Protein AF-A0A0E3PBC2-F1 (afdb_monomer_lite)

InterPro domains:
  IPR029068 Glyoxalase/Bleomycin resistance protein/Dihydroxybiphenyl dioxygenase [G3DSA:3.10.180.10] (1-92)
  IPR029068 Glyoxalase/Bleomycin resistance protein/Dihydroxybiphenyl dioxygenase [SSF54593] (10-87)

Structure (mmCIF, N/CA/C/O backbone):
data_AF-A0A0E3PBC2-F1
#
_entry.id   AF-A0A0E3PBC2-F1
#
loop_
_atom_site.group_PDB
_atom_site.id
_atom_site.type_symbol
_atom_site.label_atom_id
_atom_site.label_alt_id
_atom_site.label_comp_id
_atom_site.label_asym_id
_atom_site.label_entity_id
_atom_site.label_seq_id
_atom_site.pdbx_PDB_ins_code
_atom_site.Cartn_x
_atom_site.Cartn_y
_atom_site.Cartn_z
_atom_site.occupancy
_atom_site.B_iso_or_equiv
_atom_site.auth_seq_id
_atom_site.auth_comp_id
_atom_site.auth_asym_id
_atom_site.auth_atom_id
_atom_site.pdbx_PDB_model_num
ATOM 1 N N . MET A 1 1 ? 7.494 -7.472 14.263 1.00 75.69 1 MET A N 1
ATOM 2 C CA . MET A 1 1 ? 8.125 -6.270 14.858 1.00 75.69 1 MET A CA 1
ATOM 3 C C . MET A 1 1 ? 7.029 -5.271 15.209 1.00 75.69 1 MET A C 1
ATOM 5 O O . MET A 1 1 ? 6.087 -5.189 14.433 1.00 75.69 1 MET A O 1
ATOM 9 N N . CYS A 1 2 ? 7.112 -4.558 16.337 1.00 75.62 2 CYS A N 1
ATOM 10 C CA . CYS A 1 2 ? 6.160 -3.491 16.680 1.00 75.62 2 CYS A CA 1
ATOM 11 C C . CYS A 1 2 ? 6.881 -2.146 16.765 1.00 75.62 2 CYS A C 1
ATOM 13 O O . CYS A 1 2 ? 8.002 -2.100 17.269 1.00 75.62 2 CYS A O 1
ATOM 15 N N . PHE A 1 3 ? 6.254 -1.078 16.283 1.00 85.31 3 PHE A N 1
ATOM 16 C CA . PHE A 1 3 ? 6.803 0.273 16.346 1.00 85.31 3 PHE A CA 1
ATOM 17 C C . PHE A 1 3 ? 5.698 1.325 16.260 1.00 85.31 3 PHE A C 1
ATOM 19 O O . PHE A 1 3 ? 4.616 1.083 15.726 1.00 85.31 3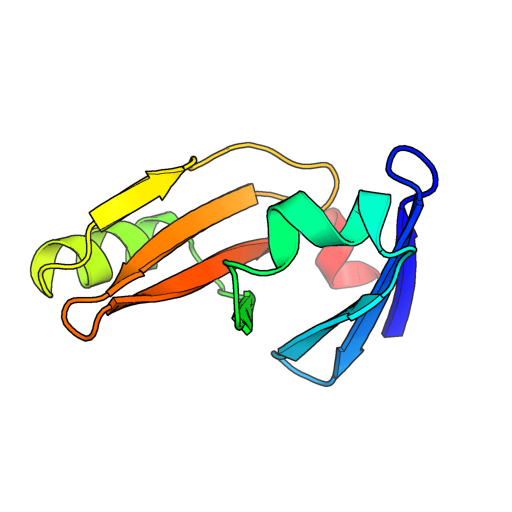 PHE A O 1
ATOM 26 N N . GLU A 1 4 ? 5.981 2.500 16.806 1.00 82.31 4 GLU A N 1
ATOM 27 C CA . GLU A 1 4 ? 5.033 3.605 16.898 1.00 82.31 4 GLU A CA 1
ATOM 28 C C . GLU A 1 4 ? 5.300 4.638 15.803 1.00 82.31 4 GLU A C 1
ATOM 30 O O . GLU A 1 4 ? 6.448 4.884 15.425 1.00 82.31 4 GLU A O 1
ATOM 35 N N . ILE A 1 5 ? 4.235 5.289 15.334 1.00 81.31 5 ILE A N 1
ATOM 36 C CA . ILE A 1 5 ? 4.308 6.529 14.558 1.00 81.31 5 ILE A CA 1
ATOM 37 C C . ILE A 1 5 ? 3.662 7.642 15.398 1.00 81.31 5 ILE A C 1
ATOM 39 O O . ILE A 1 5 ? 2.476 7.948 15.222 1.00 81.31 5 ILE A O 1
ATOM 43 N N . PRO A 1 6 ? 4.419 8.269 16.323 1.00 78.81 6 PRO A N 1
ATOM 44 C CA . PRO A 1 6 ? 3.872 9.225 17.286 1.00 78.81 6 PRO A CA 1
ATOM 45 C C . PRO A 1 6 ? 3.246 10.452 16.622 1.00 78.81 6 PRO A C 1
ATOM 47 O O . PRO A 1 6 ? 2.299 11.029 17.147 1.00 78.81 6 PRO A O 1
ATOM 50 N N . GLN A 1 7 ? 3.750 10.839 15.445 1.00 79.75 7 GLN A N 1
ATOM 51 C CA . GLN A 1 7 ? 3.305 12.025 14.708 1.00 79.75 7 GLN A CA 1
ATOM 52 C C . GLN A 1 7 ? 1.835 11.940 14.289 1.00 79.75 7 GLN A C 1
ATOM 54 O O . GLN A 1 7 ? 1.186 12.968 14.120 1.00 79.75 7 GLN A O 1
ATOM 59 N N . ILE A 1 8 ? 1.324 10.720 14.119 1.00 77.81 8 ILE A N 1
ATOM 60 C CA . ILE A 1 8 ? -0.066 10.448 13.753 1.00 77.81 8 ILE A CA 1
ATOM 61 C C . ILE A 1 8 ? -0.736 9.499 14.746 1.00 77.81 8 ILE A C 1
ATOM 63 O O . ILE A 1 8 ? -1.757 8.926 14.406 1.00 77.81 8 ILE A O 1
ATOM 67 N N . GLY A 1 9 ? -0.184 9.314 15.951 1.00 82.50 9 GLY A N 1
ATOM 68 C CA . GLY A 1 9 ? -0.799 8.522 17.022 1.00 82.50 9 GLY A CA 1
ATOM 69 C C . GLY A 1 9 ? -1.161 7.083 16.634 1.00 82.50 9 GLY A C 1
ATOM 70 O O . GLY A 1 9 ? -2.236 6.614 17.017 1.00 82.50 9 GLY A O 1
ATOM 71 N N . LEU A 1 10 ? -0.307 6.420 15.846 1.00 82.69 10 LEU A N 1
ATOM 72 C CA . LEU A 1 10 ? -0.501 5.030 15.428 1.00 82.69 10 LEU A CA 1
ATOM 73 C C . LEU A 1 10 ? 0.519 4.093 16.066 1.00 82.69 10 LEU A C 1
ATOM 75 O O . LEU A 1 10 ? 1.696 4.424 16.201 1.00 82.69 10 LEU A O 1
ATOM 79 N N . GLU A 1 11 ? 0.062 2.880 16.340 1.00 80.31 11 GLU A N 1
ATOM 80 C CA . GLU A 1 11 ? 0.892 1.728 16.662 1.00 80.31 11 GLU A CA 1
ATOM 81 C C . GLU A 1 11 ? 0.815 0.724 15.514 1.00 80.31 11 GLU A C 1
ATOM 83 O O . GLU A 1 11 ? -0.266 0.409 15.004 1.00 80.31 11 GLU A O 1
ATOM 88 N N . LEU A 1 12 ? 1.969 0.210 15.103 1.00 81.44 12 LEU A N 1
ATOM 89 C CA . LEU A 1 12 ? 2.089 -0.748 14.017 1.00 81.44 12 LEU A CA 1
ATOM 90 C C . LEU A 1 12 ? 2.699 -2.043 14.524 1.00 81.44 12 LEU A C 1
ATOM 92 O O . LEU A 1 12 ? 3.683 -2.039 15.264 1.00 81.44 12 LEU A O 1
ATOM 96 N N . ALA A 1 13 ? 2.134 -3.160 14.074 1.00 77.69 13 ALA A N 1
ATOM 97 C CA . ALA A 1 13 ? 2.702 -4.483 14.266 1.00 77.69 13 ALA A CA 1
ATOM 98 C C . ALA A 1 13 ? 2.818 -5.199 12.919 1.00 77.69 13 ALA A C 1
ATOM 100 O O . ALA A 1 13 ? 1.819 -5.442 12.243 1.00 77.69 13 ALA A O 1
ATOM 101 N N . GLN A 1 14 ? 4.041 -5.563 12.546 1.00 71.19 14 GLN A N 1
ATOM 102 C CA . GLN A 1 14 ? 4.325 -6.383 11.377 1.00 71.19 14 GLN A CA 1
ATOM 103 C C . GLN A 1 14 ? 4.392 -7.864 11.764 1.00 71.19 14 GLN A C 1
ATOM 105 O O . GLN A 1 14 ? 5.179 -8.252 12.640 1.00 71.19 14 GLN A O 1
ATOM 110 N N . ILE A 1 15 ? 3.595 -8.678 11.069 1.00 70.62 15 ILE A N 1
ATOM 111 C CA . ILE A 1 15 ? 3.555 -10.141 11.159 1.00 70.62 15 ILE A CA 1
ATOM 112 C C . ILE A 1 15 ? 3.779 -10.693 9.744 1.00 70.62 15 ILE A C 1
ATOM 114 O O . ILE A 1 15 ? 2.850 -10.764 8.940 1.00 70.62 15 ILE A O 1
ATOM 118 N N . GLY A 1 16 ? 5.026 -11.047 9.415 1.00 73.31 16 GLY A N 1
ATOM 119 C CA . GLY A 1 16 ? 5.402 -11.386 8.037 1.00 73.31 16 GLY A CA 1
ATOM 120 C C . GLY A 1 16 ? 5.113 -10.220 7.081 1.00 73.31 16 GLY A C 1
ATOM 121 O O . GLY A 1 16 ? 5.600 -9.112 7.302 1.00 73.31 16 GLY A O 1
ATOM 122 N N . ASN A 1 17 ? 4.272 -10.460 6.070 1.00 61.84 17 ASN A N 1
ATOM 123 C CA . ASN A 1 17 ? 3.888 -9.465 5.053 1.00 61.84 17 ASN A CA 1
ATOM 124 C C . ASN A 1 17 ? 2.582 -8.722 5.393 1.00 61.84 17 ASN A C 1
ATOM 126 O O . ASN A 1 17 ? 2.034 -8.019 4.547 1.00 61.84 17 ASN A O 1
ATOM 130 N N . ILE A 1 18 ? 2.059 -8.910 6.610 1.00 59.91 18 ILE A N 1
ATOM 131 C CA . ILE A 1 18 ? 0.818 -8.295 7.085 1.00 59.91 18 ILE A CA 1
ATOM 132 C C . ILE A 1 18 ? 1.164 -7.209 8.101 1.00 59.91 18 ILE A C 1
ATOM 134 O O . ILE A 1 18 ? 1.850 -7.472 9.094 1.00 59.91 18 ILE A O 1
ATOM 138 N N . LEU A 1 19 ? 0.643 -6.003 7.875 1.00 69.50 19 LEU A N 1
ATOM 139 C CA . LEU A 1 19 ? 0.760 -4.879 8.799 1.00 69.50 19 LEU A CA 1
ATOM 140 C C . LEU A 1 19 ? -0.573 -4.648 9.517 1.00 69.50 19 LEU A C 1
ATOM 142 O O . LEU A 1 19 ? -1.613 -4.460 8.888 1.00 69.50 19 LEU A O 1
ATOM 146 N N . ARG A 1 20 ? -0.544 -4.664 10.850 1.00 76.12 20 ARG A N 1
ATOM 147 C CA . ARG A 1 20 ? -1.692 -4.334 11.696 1.00 76.12 20 ARG A CA 1
ATOM 148 C C . ARG A 1 20 ? -1.536 -2.918 12.235 1.00 76.12 20 ARG A C 1
ATOM 150 O O . ARG A 1 20 ? -0.537 -2.626 12.885 1.00 76.12 20 ARG A O 1
ATOM 157 N N . ILE A 1 21 ? -2.549 -2.088 11.996 1.00 77.19 21 ILE A N 1
ATOM 158 C CA . ILE A 1 21 ? -2.613 -0.691 12.438 1.00 77.19 21 ILE A CA 1
ATOM 159 C C . ILE A 1 21 ? -3.554 -0.583 13.641 1.00 77.19 21 ILE A C 1
ATOM 161 O O . ILE A 1 21 ? -4.699 -1.036 13.581 1.00 77.19 21 ILE A O 1
ATOM 165 N N . ALA A 1 22 ? -3.073 0.007 14.731 1.00 79.19 22 ALA A N 1
ATOM 166 C CA . ALA A 1 22 ? -3.848 0.318 15.926 1.00 79.19 22 ALA A CA 1
ATOM 167 C C . ALA A 1 22 ? -3.750 1.816 16.257 1.00 79.19 22 ALA A C 1
ATOM 169 O O . ALA A 1 22 ? -2.759 2.475 15.954 1.00 79.19 22 ALA A O 1
ATOM 170 N N . GLY A 1 23 ? -4.809 2.363 16.850 1.00 82.62 23 GLY A N 1
ATOM 171 C CA . GLY A 1 23 ? -4.927 3.779 17.190 1.00 82.62 23 GLY A CA 1
ATOM 172 C C . GLY A 1 23 ? -6.299 4.086 17.789 1.00 82.62 23 GLY A C 1
ATOM 173 O O . GLY A 1 23 ? -7.138 3.193 17.924 1.00 82.62 23 GLY A O 1
ATOM 174 N N . SER A 1 24 ? -6.543 5.348 18.146 1.00 86.12 24 SER A N 1
ATOM 175 C CA . SER A 1 24 ? -7.873 5.782 18.597 1.00 86.12 24 SER A CA 1
ATOM 176 C C . SER A 1 24 ? -8.881 5.776 17.442 1.00 86.12 24 SER A C 1
ATOM 178 O O . SER A 1 24 ? -8.501 5.785 16.273 1.00 86.12 24 SER A O 1
ATOM 180 N N . ASP A 1 25 ? -10.177 5.823 17.745 1.00 80.00 25 ASP A N 1
ATOM 181 C CA . ASP A 1 25 ? -11.222 5.858 16.715 1.00 80.00 25 ASP A CA 1
ATOM 182 C C . ASP A 1 25 ? -11.105 7.056 15.762 1.00 80.00 25 ASP A C 1
ATOM 184 O O . ASP A 1 25 ? -11.368 6.917 14.565 1.00 80.00 25 ASP A O 1
ATOM 188 N N . GLU A 1 26 ? -10.675 8.218 16.261 1.00 83.62 26 GLU A N 1
ATOM 189 C CA . GLU A 1 26 ? -10.397 9.383 15.417 1.00 83.62 26 GLU A CA 1
ATOM 190 C C . GLU A 1 26 ? -9.180 9.160 14.526 1.00 83.62 26 GLU A C 1
ATOM 192 O O . GLU A 1 26 ? -9.224 9.483 13.340 1.00 83.62 26 GLU A O 1
ATOM 197 N N . THR A 1 27 ? -8.122 8.555 15.064 1.00 80.62 27 THR A N 1
ATOM 198 C CA . THR A 1 27 ? -6.896 8.283 14.312 1.00 80.62 27 THR A CA 1
ATOM 199 C C . THR A 1 27 ? -7.069 7.171 13.288 1.00 80.62 27 THR A C 1
ATOM 201 O O . THR A 1 27 ? -6.435 7.207 12.241 1.00 80.62 27 THR A O 1
ATOM 204 N N . LEU A 1 28 ? -7.951 6.205 13.555 1.00 78.62 28 LEU A N 1
ATOM 205 C CA . LEU A 1 28 ? -8.250 5.093 12.658 1.00 78.62 28 LEU A CA 1
ATOM 206 C C . LEU A 1 28 ? -9.264 5.455 11.569 1.00 78.62 28 LEU A C 1
ATOM 208 O O . LEU A 1 28 ? -9.306 4.763 10.556 1.00 78.62 28 LEU A O 1
ATOM 212 N N . LYS A 1 29 ? -10.074 6.514 11.729 1.00 80.44 29 LYS A N 1
ATOM 213 C CA . LYS A 1 29 ? -11.086 6.935 10.735 1.00 80.44 29 LYS A CA 1
ATOM 214 C C . LYS A 1 29 ? -10.569 6.959 9.285 1.00 80.44 29 LYS A C 1
ATOM 216 O O . LYS A 1 29 ? -11.269 6.403 8.441 1.00 80.44 29 LYS A O 1
ATOM 221 N N . PRO A 1 30 ? -9.384 7.525 8.978 1.00 71.94 30 PRO A N 1
ATOM 222 C CA . PRO A 1 30 ? -8.835 7.542 7.618 1.00 71.94 30 PRO A CA 1
ATOM 223 C C . PRO A 1 30 ? -8.427 6.159 7.095 1.00 71.94 30 PRO A C 1
ATOM 225 O O . PRO A 1 30 ? -8.383 5.952 5.889 1.00 71.94 30 PRO A O 1
ATOM 228 N N . PHE A 1 31 ? -8.130 5.218 7.994 1.00 67.50 31 PHE A N 1
ATOM 229 C CA . PHE A 1 31 ? -7.642 3.875 7.673 1.00 67.50 31 PHE A CA 1
ATOM 230 C C . PHE A 1 31 ? -8.757 2.826 7.669 1.00 67.50 31 PHE A C 1
ATOM 232 O O . PHE A 1 31 ? -8.552 1.724 7.181 1.00 67.50 31 PHE A O 1
ATOM 239 N N . ARG A 1 32 ? -9.961 3.142 8.170 1.00 68.69 32 ARG A N 1
ATOM 240 C CA . ARG A 1 32 ? -11.096 2.198 8.210 1.00 68.69 32 ARG A CA 1
ATOM 241 C C . ARG A 1 32 ? -11.565 1.744 6.825 1.00 68.69 32 ARG A C 1
ATOM 243 O O . ARG A 1 32 ? -12.142 0.662 6.722 1.00 68.69 32 ARG A O 1
ATOM 250 N N . SER A 1 33 ? -11.352 2.550 5.783 1.00 63.09 33 SER A N 1
ATOM 251 C CA . SER A 1 33 ? -11.614 2.151 4.395 1.00 63.09 33 SER A CA 1
ATOM 252 C C . SER A 1 33 ? -10.563 1.173 3.866 1.00 63.09 33 SER A C 1
ATOM 254 O O . SER A 1 33 ? -10.905 0.300 3.076 1.00 63.09 33 SER A O 1
ATOM 256 N N . THR A 1 34 ? -9.320 1.266 4.343 1.00 61.12 34 THR A N 1
ATOM 257 C CA . THR A 1 34 ? -8.200 0.405 3.950 1.00 61.12 34 THR A CA 1
ATOM 258 C C . THR A 1 34 ? -8.196 -0.857 4.808 1.00 61.12 34 THR A C 1
ATOM 260 O O . THR A 1 34 ? -7.750 -0.863 5.953 1.00 61.12 34 THR A O 1
ATOM 263 N N . ARG A 1 35 ? -8.729 -1.957 4.270 1.00 66.50 35 ARG A N 1
ATOM 264 C CA . ARG A 1 35 ? -8.909 -3.204 5.035 1.00 66.50 35 ARG A CA 1
ATOM 265 C C . ARG A 1 35 ? -7.625 -4.013 5.201 1.00 66.50 35 ARG A C 1
ATOM 267 O O . ARG A 1 35 ? -7.578 -4.904 6.049 1.00 66.50 35 ARG A O 1
ATOM 274 N N . THR A 1 36 ? -6.611 -3.776 4.375 1.00 76.69 36 THR A N 1
ATOM 275 C CA . THR A 1 36 ? -5.385 -4.583 4.334 1.00 76.69 36 THR A CA 1
ATOM 276 C C . THR A 1 36 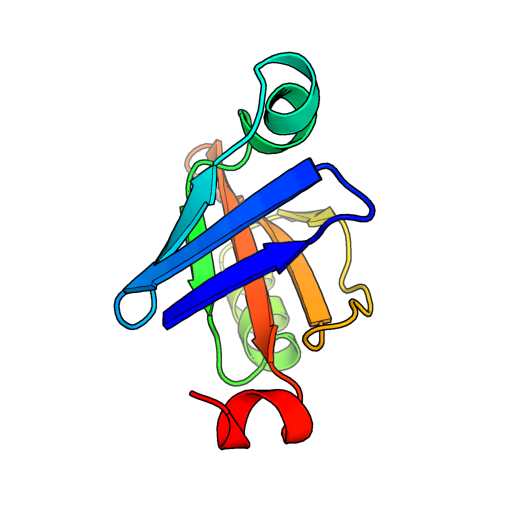? -4.224 -3.762 3.780 1.00 76.69 36 THR A C 1
ATOM 278 O O . THR A 1 36 ? -4.418 -2.967 2.861 1.00 76.69 36 THR A O 1
ATOM 281 N N . THR A 1 37 ? -3.029 -3.983 4.329 1.00 86.00 37 THR A N 1
ATOM 282 C CA . THR A 1 37 ? -1.772 -3.410 3.838 1.00 86.00 37 THR A CA 1
ATOM 283 C C . THR A 1 37 ? -0.840 -4.542 3.404 1.00 86.00 37 THR A C 1
ATOM 285 O O . THR A 1 37 ? -0.603 -5.470 4.183 1.00 86.00 37 THR A O 1
ATOM 288 N N . PHE A 1 38 ? -0.310 -4.465 2.184 1.00 89.12 38 PHE A N 1
ATOM 289 C CA . PHE A 1 38 ? 0.681 -5.387 1.633 1.00 89.12 38 PHE A CA 1
ATOM 290 C C . PHE A 1 38 ? 2.049 -4.723 1.538 1.00 89.12 38 PHE A C 1
ATOM 292 O O . PHE A 1 38 ? 2.204 -3.682 0.903 1.00 89.12 38 PHE A O 1
ATOM 299 N N . LEU A 1 39 ? 3.049 -5.364 2.138 1.00 89.19 39 LEU A N 1
ATOM 300 C CA . LEU A 1 39 ? 4.449 -5.050 1.879 1.00 89.19 39 LEU A CA 1
ATOM 301 C C . LEU A 1 39 ? 4.873 -5.725 0.568 1.00 89.19 39 LEU A C 1
ATOM 303 O O . LEU A 1 39 ? 4.659 -6.929 0.405 1.00 89.19 39 LEU A O 1
ATOM 307 N N . VAL A 1 40 ? 5.454 -4.957 -0.349 1.00 91.62 40 VAL A N 1
ATOM 308 C CA . VAL A 1 40 ? 5.909 -5.421 -1.664 1.00 91.62 40 VAL A CA 1
ATOM 309 C C . VAL A 1 40 ? 7.346 -5.000 -1.938 1.00 91.62 40 VAL A C 1
ATOM 311 O O . VAL A 1 40 ? 7.818 -3.992 -1.418 1.00 91.62 40 VAL A O 1
ATOM 314 N N . ASP A 1 41 ? 8.011 -5.762 -2.803 1.00 92.25 41 ASP A N 1
ATOM 315 C CA . ASP A 1 41 ? 9.405 -5.513 -3.184 1.00 92.25 41 ASP A CA 1
ATOM 316 C C . ASP A 1 41 ? 9.549 -4.314 -4.139 1.00 92.25 41 ASP A C 1
ATOM 318 O O . ASP A 1 41 ? 10.589 -3.659 -4.168 1.00 92.25 41 ASP A O 1
ATOM 322 N N . SER A 1 42 ? 8.511 -4.025 -4.935 1.00 94.75 42 SER A N 1
ATOM 323 C CA . SER A 1 42 ? 8.498 -2.928 -5.909 1.00 94.75 42 SER A CA 1
ATOM 324 C C . SER A 1 42 ? 7.082 -2.407 -6.140 1.00 94.75 42 SER A C 1
ATOM 326 O O . SER A 1 42 ? 6.234 -3.081 -6.729 1.00 94.75 42 SER A O 1
ATOM 328 N N . LEU A 1 43 ? 6.819 -1.172 -5.719 1.00 96.50 43 LEU A N 1
ATOM 329 C CA . LEU A 1 43 ? 5.562 -0.485 -6.006 1.00 96.50 43 LEU A CA 1
ATOM 330 C C . LEU A 1 43 ? 5.379 -0.204 -7.490 1.00 96.50 43 LEU A C 1
ATOM 332 O O . LEU A 1 43 ? 4.247 -0.197 -7.964 1.00 96.50 43 LEU A O 1
ATOM 336 N N . ASP A 1 44 ? 6.467 0.031 -8.219 1.00 96.56 44 ASP A N 1
ATOM 337 C CA . ASP A 1 44 ? 6.388 0.355 -9.641 1.00 96.56 44 ASP A CA 1
ATOM 338 C C . ASP A 1 44 ? 5.948 -0.871 -10.460 1.00 96.56 44 ASP A C 1
ATOM 340 O O . ASP A 1 44 ? 5.093 -0.748 -11.336 1.00 96.56 44 ASP A O 1
ATO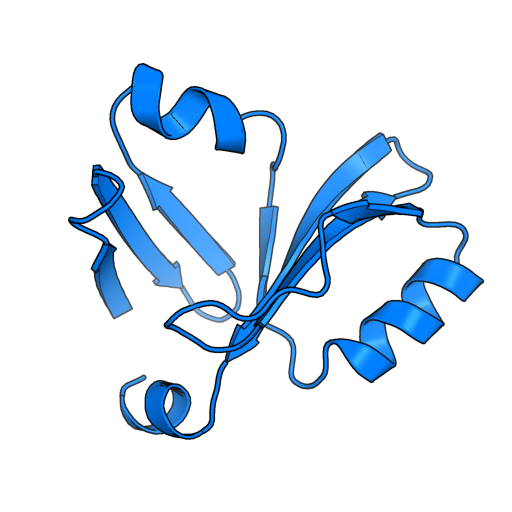M 344 N N . GLU A 1 45 ? 6.440 -2.069 -10.122 1.00 96.69 45 GLU A N 1
ATOM 345 C CA . GLU A 1 45 ? 5.991 -3.321 -10.752 1.00 96.69 45 GLU A CA 1
ATOM 346 C C . GLU A 1 45 ? 4.536 -3.643 -10.404 1.00 96.69 45 GLU A C 1
ATOM 348 O O . GLU A 1 45 ? 3.735 -3.966 -11.286 1.00 96.69 45 GLU A O 1
ATOM 353 N N . PHE A 1 46 ? 4.168 -3.509 -9.126 1.00 96.00 46 PHE A N 1
ATOM 354 C CA . PHE A 1 46 ? 2.794 -3.744 -8.694 1.00 96.00 46 PHE A CA 1
ATOM 355 C C . PHE A 1 46 ? 1.823 -2.743 -9.305 1.00 96.00 46 PHE A C 1
ATOM 357 O O . PHE A 1 46 ? 0.726 -3.138 -9.680 1.00 96.00 46 PHE A O 1
ATOM 364 N N . ARG A 1 47 ? 2.207 -1.475 -9.459 1.00 96.12 47 ARG A N 1
ATOM 365 C CA . ARG A 1 47 ? 1.364 -0.473 -10.111 1.00 96.12 47 ARG A CA 1
ATOM 366 C C . ARG A 1 47 ? 0.989 -0.903 -11.526 1.00 96.12 47 ARG A C 1
ATOM 368 O O . ARG A 1 47 ? -0.196 -0.933 -11.837 1.00 96.12 47 ARG A O 1
ATOM 375 N N . VAL A 1 48 ? 1.980 -1.260 -12.346 1.00 97.06 48 VAL A N 1
ATOM 376 C CA . VAL A 1 48 ? 1.746 -1.693 -13.734 1.00 97.06 48 VAL A CA 1
ATOM 377 C C . VAL A 1 48 ? 0.824 -2.909 -13.758 1.00 97.06 48 VAL A C 1
ATOM 379 O O . VAL A 1 48 ? -0.190 -2.904 -14.452 1.00 97.06 48 VAL A O 1
ATOM 382 N N . LEU A 1 49 ? 1.123 -3.922 -12.940 1.00 96.00 49 LEU A N 1
ATOM 383 C CA . LEU A 1 49 ? 0.313 -5.136 -12.859 1.00 96.00 49 LEU A CA 1
ATOM 384 C C . LEU A 1 49 ? -1.133 -4.848 -12.424 1.00 96.00 49 LEU A C 1
ATOM 386 O O . LEU A 1 49 ? -2.068 -5.447 -12.949 1.00 96.00 49 LEU A O 1
ATOM 390 N N . LEU A 1 50 ? -1.332 -3.971 -11.442 1.00 95.25 50 LEU A N 1
ATOM 391 C CA . LEU A 1 50 ? -2.649 -3.655 -10.891 1.00 95.25 50 LEU A CA 1
ATOM 392 C C . LEU A 1 50 ? -3.489 -2.835 -11.877 1.00 95.25 50 LEU A C 1
ATOM 394 O O . LEU A 1 50 ? -4.656 -3.169 -12.085 1.00 95.25 50 LEU A O 1
ATOM 398 N N . GLU A 1 51 ? -2.891 -1.841 -12.540 1.00 94.62 51 GLU A N 1
ATOM 399 C CA . GLU A 1 51 ? -3.536 -1.074 -13.614 1.00 94.62 51 GLU A CA 1
ATOM 400 C C . GLU A 1 51 ? -3.952 -2.008 -14.776 1.00 94.62 51 GLU A C 1
ATOM 402 O O . GLU A 1 51 ? -5.094 -1.952 -15.234 1.00 94.62 51 GLU A O 1
ATOM 407 N N . GLU A 1 52 ? -3.096 -2.956 -15.190 1.00 95.88 52 GLU A N 1
ATOM 408 C CA . GLU A 1 52 ? -3.430 -3.976 -16.207 1.00 95.88 52 GLU A CA 1
ATOM 409 C C . GLU A 1 52 ? -4.595 -4.896 -15.800 1.00 95.88 52 GLU A C 1
ATOM 411 O O . GLU A 1 52 ? -5.313 -5.426 -16.654 1.00 95.88 52 GLU A O 1
ATOM 416 N N . LYS A 1 53 ? -4.792 -5.112 -14.496 1.00 91.25 53 LYS A N 1
ATOM 417 C CA . LYS A 1 53 ? -5.882 -5.930 -13.941 1.00 91.25 53 LYS A CA 1
ATOM 418 C C . LYS A 1 53 ? -7.151 -5.127 -13.652 1.00 91.25 53 LYS A C 1
ATOM 420 O O . LYS A 1 53 ? -8.116 -5.704 -13.150 1.00 91.25 53 LYS A O 1
ATOM 425 N N . GLY A 1 54 ? -7.175 -3.842 -14.004 1.00 91.50 54 GLY A N 1
ATOM 426 C CA . GLY A 1 54 ? -8.337 -2.969 -13.850 1.00 91.50 54 GLY A CA 1
ATOM 427 C C . GLY A 1 54 ? -8.516 -2.404 -12.443 1.00 91.50 54 GLY A C 1
ATOM 428 O O . GLY A 1 54 ? -9.625 -2.004 -12.103 1.00 91.50 54 GLY A O 1
ATOM 429 N N . ALA A 1 55 ? -7.467 -2.403 -11.619 1.00 94.62 55 ALA A N 1
ATOM 430 C CA . ALA A 1 55 ? -7.481 -1.708 -10.339 1.00 94.62 55 ALA A CA 1
ATOM 431 C C . ALA A 1 55 ? -7.189 -0.208 -10.526 1.00 94.62 55 ALA A C 1
ATOM 433 O O . ALA A 1 55 ? -6.480 0.188 -11.454 1.00 94.62 55 ALA A O 1
ATOM 434 N N . GLU A 1 56 ? -7.710 0.625 -9.627 1.00 96.69 56 GLU A N 1
ATOM 435 C CA . GLU A 1 56 ? -7.555 2.080 -9.655 1.00 96.69 56 GLU A CA 1
ATOM 436 C C . GLU A 1 56 ? -6.634 2.555 -8.525 1.00 96.69 56 GLU A C 1
ATOM 438 O O . GLU A 1 56 ? -6.833 2.223 -7.355 1.00 96.69 56 GLU A O 1
ATOM 443 N N . ILE A 1 57 ? -5.622 3.363 -8.857 1.00 95.69 57 ILE A N 1
ATOM 444 C CA . ILE A 1 57 ? -4.758 4.001 -7.858 1.00 95.69 57 ILE A CA 1
ATOM 445 C C . ILE A 1 57 ? -5.465 5.250 -7.324 1.00 95.69 57 ILE A C 1
ATOM 447 O O . ILE A 1 57 ? -5.453 6.303 -7.958 1.00 95.69 57 ILE A O 1
ATOM 451 N N . ILE A 1 58 ? -6.060 5.144 -6.138 1.00 94.38 58 ILE A N 1
ATOM 452 C CA . ILE A 1 58 ? -6.845 6.229 -5.530 1.00 94.38 58 ILE A CA 1
ATOM 453 C C . ILE A 1 58 ? -5.999 7.187 -4.672 1.00 94.38 58 ILE A C 1
ATOM 455 O O . ILE A 1 58 ? -6.441 8.295 -4.366 1.00 94.38 58 ILE A O 1
ATOM 459 N N . ARG A 1 59 ? -4.777 6.791 -4.276 1.00 93.06 59 ARG A N 1
ATOM 460 C CA . ARG A 1 59 ? -3.792 7.640 -3.571 1.00 93.06 59 ARG A CA 1
ATOM 461 C C . ARG A 1 59 ? -2.353 7.204 -3.853 1.00 93.06 59 ARG A C 1
ATOM 463 O O . ARG A 1 59 ? -2.070 6.009 -3.915 1.00 93.06 59 ARG A O 1
ATOM 470 N N . GLY A 1 60 ? -1.434 8.168 -3.902 1.00 91.88 60 GLY A N 1
ATOM 471 C CA . GLY A 1 60 ? -0.018 7.931 -4.185 1.00 91.88 60 GLY A CA 1
ATOM 472 C C . GLY A 1 60 ? 0.258 7.585 -5.660 1.00 91.88 60 GLY A C 1
ATOM 473 O O . GLY A 1 60 ? -0.588 7.844 -6.518 1.00 91.88 60 GLY A O 1
ATOM 474 N N . PRO A 1 61 ? 1.433 7.011 -5.982 1.00 94.19 61 PRO A N 1
ATOM 475 C CA . PRO A 1 61 ? 2.496 6.626 -5.053 1.00 94.19 61 PRO A CA 1
ATOM 476 C C . PRO A 1 61 ? 3.169 7.826 -4.372 1.00 94.19 61 PRO A C 1
ATOM 478 O O . PRO A 1 61 ? 3.601 8.752 -5.055 1.00 94.19 61 PRO A O 1
ATOM 481 N N . ASP A 1 62 ? 3.322 7.775 -3.049 1.00 94.12 62 ASP A N 1
ATOM 482 C CA . ASP A 1 62 ? 3.927 8.836 -2.235 1.00 94.12 62 ASP A CA 1
ATOM 483 C C . ASP A 1 62 ? 5.141 8.329 -1.445 1.00 94.12 62 ASP A C 1
ATOM 485 O O . ASP A 1 62 ? 5.270 7.141 -1.147 1.00 94.12 62 ASP A O 1
ATOM 489 N N . LYS A 1 63 ? 6.054 9.242 -1.089 1.00 93.00 63 LYS A N 1
ATOM 490 C CA . LYS A 1 63 ? 7.158 8.948 -0.162 1.00 93.00 63 LYS A CA 1
ATOM 491 C C . LYS A 1 63 ? 6.677 9.077 1.280 1.00 93.00 63 LYS A C 1
ATOM 493 O O . LYS A 1 63 ? 6.078 10.085 1.648 1.00 93.00 63 LYS A O 1
ATOM 498 N N . VAL A 1 64 ? 7.032 8.101 2.105 1.00 87.31 64 VAL A N 1
ATOM 499 C CA . VAL A 1 64 ? 6.722 8.046 3.540 1.00 87.31 64 VAL A CA 1
ATOM 500 C C . VAL A 1 64 ? 7.995 7.729 4.336 1.00 87.31 64 VAL A C 1
ATOM 502 O O . VAL A 1 64 ? 8.971 7.267 3.747 1.00 87.31 64 VAL A O 1
ATOM 505 N N . PRO A 1 65 ? 8.043 7.958 5.663 1.00 86.31 65 PRO A N 1
ATOM 506 C CA . PRO A 1 65 ? 9.263 7.736 6.447 1.00 86.31 65 PRO A CA 1
ATOM 507 C C . PRO A 1 65 ? 9.862 6.328 6.312 1.00 86.31 65 PRO A C 1
ATOM 509 O O . PRO A 1 65 ? 11.080 6.174 6.343 1.00 86.31 65 PRO A O 1
ATOM 512 N N . THR A 1 66 ? 9.016 5.312 6.128 1.00 84.12 66 THR A N 1
ATOM 513 C CA . THR A 1 66 ? 9.420 3.906 5.987 1.00 84.12 66 THR A CA 1
ATOM 514 C C . THR A 1 66 ? 9.836 3.525 4.562 1.00 84.12 66 THR A C 1
ATOM 516 O O . THR A 1 66 ? 10.476 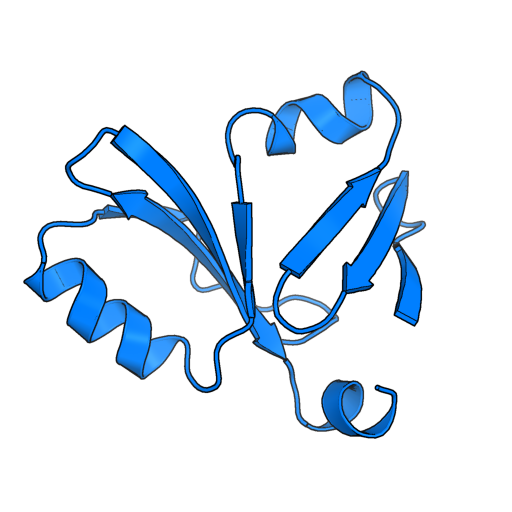2.492 4.369 1.00 84.12 66 THR A O 1
ATOM 519 N N . GLY A 1 67 ? 9.542 4.363 3.562 1.00 93.06 67 GLY A N 1
ATOM 520 C CA . GLY A 1 67 ? 9.788 4.089 2.148 1.00 93.06 67 GLY A CA 1
ATOM 521 C C . GLY A 1 67 ? 8.774 4.787 1.242 1.00 93.06 67 GLY A C 1
ATOM 522 O O . GLY A 1 67 ? 8.790 6.013 1.104 1.00 93.06 67 GLY A O 1
ATOM 523 N N . ARG A 1 68 ? 7.903 4.015 0.595 1.00 95.81 68 ARG A N 1
ATOM 524 C CA . ARG A 1 68 ? 6.859 4.502 -0.316 1.00 95.81 68 ARG A CA 1
ATOM 525 C C . ARG A 1 68 ? 5.549 3.753 -0.079 1.00 95.81 68 ARG A C 1
ATOM 527 O O . ARG A 1 68 ? 5.579 2.602 0.348 1.00 95.81 68 ARG A O 1
ATOM 534 N N . ASN A 1 69 ? 4.412 4.371 -0.388 1.00 94.94 69 ASN A N 1
ATOM 535 C CA . ASN A 1 69 ? 3.118 3.685 -0.394 1.00 94.94 69 ASN A CA 1
ATOM 536 C C . ASN A 1 69 ? 2.195 4.159 -1.527 1.00 94.94 69 ASN A C 1
ATOM 538 O O . ASN A 1 69 ? 2.375 5.239 -2.085 1.00 94.94 69 ASN A O 1
ATOM 542 N N . MET A 1 70 ? 1.195 3.346 -1.860 1.00 95.94 70 MET A N 1
ATOM 543 C CA . MET A 1 70 ? 0.041 3.726 -2.681 1.00 95.94 70 MET A CA 1
ATOM 544 C C . MET A 1 70 ? -1.217 3.024 -2.166 1.00 95.94 70 MET A C 1
ATOM 546 O O . MET A 1 70 ? -1.136 1.948 -1.577 1.00 95.94 70 MET A O 1
ATOM 550 N N . THR A 1 71 ? -2.385 3.614 -2.388 1.00 94.44 71 THR A N 1
ATOM 551 C CA . THR A 1 71 ? -3.674 2.994 -2.060 1.00 94.44 71 THR A CA 1
ATOM 552 C C . THR A 1 71 ? -4.413 2.672 -3.344 1.00 94.44 71 THR A C 1
ATOM 554 O O . THR A 1 71 ? -4.530 3.526 -4.224 1.00 94.44 71 THR A O 1
ATOM 557 N N . VAL A 1 72 ? -4.907 1.442 -3.431 1.00 94.12 72 VAL A N 1
ATOM 558 C CA . VAL A 1 72 ? -5.490 0.866 -4.638 1.00 94.12 72 VAL A CA 1
ATOM 559 C C . VAL A 1 72 ? -6.885 0.339 -4.336 1.00 94.12 72 VAL A C 1
ATOM 561 O O . VAL A 1 72 ? -7.076 -0.372 -3.349 1.00 94.12 72 VAL A O 1
ATOM 564 N N . GLU A 1 73 ? -7.846 0.675 -5.190 1.00 92.12 73 GLU A N 1
ATOM 565 C CA . GLU A 1 73 ? -9.165 0.049 -5.230 1.00 92.12 73 GLU A CA 1
ATOM 566 C C . GLU A 1 73 ? -9.177 -1.047 -6.303 1.00 92.12 73 GLU A C 1
ATOM 568 O O . GLU A 1 73 ? -8.887 -0.808 -7.474 1.00 92.12 73 GLU A O 1
ATOM 573 N N . HIS A 1 74 ? -9.467 -2.279 -5.894 1.00 88.44 74 HIS A N 1
ATOM 574 C CA . HIS A 1 74 ? -9.528 -3.441 -6.775 1.00 88.44 74 HIS A CA 1
ATOM 575 C C . HIS A 1 74 ? -10.900 -3.556 -7.460 1.00 88.44 74 HIS A C 1
ATOM 577 O O . HIS A 1 74 ? -11.888 -3.051 -6.929 1.00 88.44 74 HIS A O 1
ATOM 583 N N . PRO A 1 75 ? -11.016 -4.295 -8.584 1.00 84.06 75 PRO A N 1
ATOM 584 C CA . PRO A 1 75 ? -12.294 -4.489 -9.284 1.00 84.06 75 PRO A CA 1
ATOM 585 C C . PRO A 1 75 ? -13.432 -5.079 -8.434 1.00 84.06 75 PRO A C 1
ATOM 587 O O . PRO A 1 75 ? -14.601 -4.953 -8.793 1.00 84.06 75 PRO A O 1
ATOM 590 N N . ASP A 1 76 ? -13.105 -5.752 -7.329 1.00 78.75 76 ASP A N 1
ATOM 591 C CA . ASP A 1 76 ? -14.073 -6.300 -6.373 1.00 78.75 76 ASP A CA 1
ATOM 592 C C . ASP A 1 76 ? -14.512 -5.292 -5.287 1.00 78.75 76 ASP A C 1
ATOM 594 O O . ASP A 1 76 ? -15.298 -5.642 -4.406 1.00 78.75 76 ASP A O 1
ATOM 598 N N . GLY A 1 77 ? -14.029 -4.045 -5.355 1.00 79.88 77 GLY A N 1
ATOM 599 C CA . GLY A 1 77 ? -14.296 -2.966 -4.401 1.00 79.88 77 GLY A CA 1
ATOM 600 C C . GLY A 1 77 ? -13.404 -2.984 -3.155 1.00 79.88 77 GLY A C 1
ATOM 601 O O . GLY A 1 77 ? -13.616 -2.198 -2.229 1.00 79.88 77 GLY A O 1
ATOM 602 N N . SER A 1 78 ? -12.418 -3.883 -3.079 1.00 80.81 78 SER A N 1
ATOM 603 C CA . SER A 1 78 ? -11.463 -3.910 -1.969 1.00 80.81 78 SER A CA 1
ATOM 604 C C . SER A 1 78 ? -10.476 -2.752 -2.071 1.00 80.81 78 SER A C 1
ATOM 606 O O . SER A 1 78 ? -9.833 -2.572 -3.100 1.00 80.81 78 SER A O 1
ATOM 608 N N . VAL A 1 79 ? -10.291 -2.018 -0.972 1.00 89.06 79 VAL A N 1
ATOM 609 C CA . VAL A 1 79 ? -9.280 -0.957 -0.865 1.00 89.06 79 VAL A CA 1
ATOM 610 C C . VAL A 1 79 ? -8.089 -1.461 -0.053 1.00 89.06 79 VAL A C 1
ATOM 612 O O . VAL A 1 79 ? -8.223 -1.789 1.134 1.00 89.06 79 VAL A O 1
ATOM 615 N N . ILE A 1 80 ? -6.930 -1.531 -0.707 1.00 89.44 80 ILE A N 1
ATOM 616 C CA . ILE A 1 80 ? -5.685 -2.095 -0.177 1.00 89.44 80 ILE A CA 1
ATOM 617 C C . ILE A 1 80 ? -4.569 -1.053 -0.275 1.00 89.44 80 ILE A C 1
ATOM 619 O O . ILE A 1 80 ? -4.420 -0.363 -1.282 1.00 89.44 80 ILE A O 1
ATOM 623 N N . GLU A 1 81 ? -3.767 -0.936 0.779 1.00 92.12 81 GLU A N 1
ATOM 624 C CA . GLU A 1 81 ? -2.533 -0.155 0.748 1.00 92.12 81 GLU A CA 1
ATOM 625 C C . GLU A 1 81 ? -1.352 -1.052 0.377 1.00 92.12 81 GLU A C 1
ATOM 627 O O . GLU A 1 81 ? -1.150 -2.108 0.967 1.00 92.12 81 GLU A O 1
ATOM 632 N N . TYR A 1 82 ? -0.549 -0.617 -0.583 1.00 93.69 82 TYR A N 1
ATOM 633 C CA . TYR A 1 82 ? 0.710 -1.246 -0.952 1.00 93.69 82 TYR A CA 1
ATOM 634 C C . TYR A 1 82 ? 1.855 -0.386 -0.426 1.00 93.69 82 TYR A C 1
ATOM 636 O O . TYR A 1 82 ? 1.848 0.830 -0.616 1.00 93.69 82 TYR A O 1
ATOM 644 N N . VAL A 1 83 ? 2.835 -1.008 0.222 1.00 93.06 83 VAL A N 1
ATOM 645 C CA . VAL A 1 83 ? 3.991 -0.345 0.839 1.00 93.06 83 VAL A CA 1
ATOM 646 C C . VAL A 1 83 ? 5.268 -0.985 0.314 1.00 93.06 83 VAL A C 1
ATOM 648 O O . VAL A 1 83 ? 5.375 -2.203 0.284 1.00 93.06 83 VAL A O 1
ATOM 651 N N . GLU A 1 84 ? 6.249 -0.169 -0.050 1.00 94.31 84 GLU A N 1
ATOM 652 C CA . GLU A 1 84 ? 7.622 -0.588 -0.355 1.00 94.31 84 GLU A CA 1
ATOM 653 C C . GLU A 1 84 ? 8.540 0.038 0.694 1.00 94.31 84 GLU A C 1
ATOM 655 O O . GLU A 1 84 ? 8.549 1.262 0.872 1.00 94.31 84 GLU A O 1
ATOM 660 N N . HIS A 1 85 ? 9.289 -0.787 1.429 1.00 92.38 85 HIS A N 1
ATOM 661 C CA . HIS A 1 85 ? 10.249 -0.289 2.409 1.00 92.38 85 HIS A CA 1
ATOM 662 C C . HIS A 1 85 ? 11.508 0.238 1.723 1.00 92.38 85 HIS A C 1
ATOM 664 O O . HIS A 1 85 ? 11.993 -0.292 0.731 1.00 92.38 85 HIS A O 1
ATOM 670 N N . SER A 1 86 ? 12.083 1.292 2.292 1.00 88.31 86 SER A N 1
ATOM 671 C CA . SER A 1 86 ? 13.439 1.685 1.922 1.00 88.31 86 SER A CA 1
ATOM 672 C C . SER A 1 86 ? 14.453 0.686 2.490 1.00 88.31 86 SER A C 1
ATOM 674 O O . SER A 1 86 ? 14.265 0.151 3.584 1.00 88.31 86 SER A O 1
ATOM 676 N N . LYS A 1 87 ? 15.599 0.526 1.817 1.00 77.19 87 LYS A N 1
ATOM 677 C CA . LYS A 1 87 ? 16.711 -0.331 2.281 1.00 77.19 87 LYS A CA 1
ATOM 678 C C . LYS A 1 87 ? 17.189 -0.039 3.712 1.00 77.19 87 LYS A C 1
ATOM 680 O O . LYS A 1 87 ? 17.784 -0.896 4.352 1.00 77.19 87 LYS A O 1
ATOM 685 N N . MET A 1 88 ? 16.960 1.179 4.213 1.00 64.69 88 MET A N 1
ATOM 686 C CA . MET A 1 88 ? 17.301 1.582 5.586 1.00 64.69 88 MET A CA 1
ATOM 687 C C . MET A 1 88 ? 16.353 0.993 6.644 1.00 64.69 88 MET A C 1
ATOM 689 O O . MET A 1 88 ? 16.729 0.900 7.811 1.00 64.69 88 MET A O 1
ATOM 693 N N . TYR A 1 89 ? 15.131 0.630 6.249 1.00 60.12 89 TYR A N 1
ATOM 694 C CA . TYR A 1 89 ? 14.131 -0.002 7.110 1.00 60.12 89 TYR A CA 1
ATOM 695 C C . TYR A 1 89 ? 14.210 -1.532 7.065 1.00 60.12 89 TYR A C 1
ATOM 697 O O . TYR A 1 89 ? 14.020 -2.169 8.094 1.00 60.12 89 TYR A O 1
ATOM 705 N N . GLU A 1 90 ? 14.565 -2.120 5.920 1.00 59.72 90 GLU A N 1
ATOM 706 C CA . GLU A 1 90 ? 14.757 -3.575 5.779 1.00 59.72 90 GLU A CA 1
ATOM 707 C C . GLU A 1 90 ? 15.836 -4.136 6.717 1.00 59.72 90 GLU A C 1
ATOM 709 O O . GLU A 1 90 ? 15.715 -5.256 7.200 1.00 59.72 90 GLU A O 1
ATOM 714 N N . SER A 1 91 ? 16.880 -3.356 7.013 1.00 56.47 91 SER A N 1
ATOM 715 C CA . SER A 1 91 ? 17.975 -3.760 7.905 1.00 56.47 91 SER A CA 1
ATOM 716 C C . SER A 1 91 ? 17.631 -3.709 9.401 1.00 56.47 91 SER A C 1
ATOM 718 O O . SER A 1 91 ? 18.471 -4.074 10.224 1.00 56.47 91 SER A O 1
ATOM 720 N N . GLN A 1 92 ? 16.428 -3.243 9.760 1.00 49.78 92 GLN A N 1
ATOM 721 C CA . GLN A 1 92 ? 15.924 -3.172 11.140 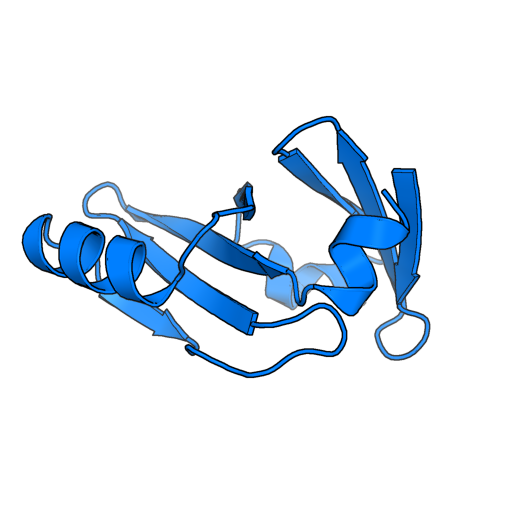1.00 49.78 92 GLN A CA 1
ATOM 722 C C . GLN A 1 92 ? 14.827 -4.204 11.452 1.00 49.78 92 GLN A C 1
ATOM 724 O O . GLN A 1 92 ? 14.451 -4.342 12.618 1.00 49.78 92 GLN A O 1
ATOM 729 N N . THR A 1 93 ? 14.328 -4.911 10.436 1.00 48.47 93 THR A N 1
ATOM 730 C CA . THR A 1 93 ? 13.400 -6.053 10.547 1.00 48.47 93 THR A CA 1
ATOM 731 C C . THR A 1 93 ? 14.131 -7.381 10.630 1.00 48.47 93 THR A C 1
ATOM 733 O O . THR A 1 93 ? 13.661 -8.238 11.413 1.00 48.47 93 THR A O 1
#

Foldseek 3Di:
DWDDDVVLQWIWDDDPQWIDIDGDPVSCVVVPLAPTEGEDQDPVVVVVVQVVQVKDFPADQDADPQGGKTWIQHPVRHIHMYDYGDPVNVVVD

Secondary structure (DSSP, 8-state):
-EEEEGGGTEEEEEETTEEEEE--HHHHTTTTT--EEEE-S-HHHHHHHHHHTT-EEEEEEEEETTEEEEEEE-TTS-EEEEEEE-HHHHTT-

Organism: NCBI:txid1434119

pLDDT: mean 83.23, std 11.87, range [48.47, 97.06]

Radius of gyration: 13.29 Å; chains: 1; bounding box: 32×23×35 Å

Sequence (93 aa):
MCFEIPQIGLELAQIGNILRIAGSDETLKPFRSTRTTFLVDSLDEFRVLLEEKGAEIIRGPDKVPTGRNMTVEHPDGSVIEYVEHSKMYESQT

=== Feature glossary ===
Annotated list of the representations used here:

Nearest PDB structures. The Foldseek neighbor list gives the closest experimentally determined structures in the PDB, ranked by structural alignment. TM-score near 1 means near-identical fold; near 0.3 means only rough topology match. This is how one finds what a novel AlphaFold prediction most resembles in the solved-structure universe.

Foldseek 3Di. Foldseek's 3Di representation compresses backbone geometry into a per-residue letter drawn from a learned twenty-state alphabet. It captures the tertiary interaction pattern around each residue — which residues are packed against it in space, regardless of where they are in sequence.

Radius of gyration, Cα contacts, bounding box. Radius of gyra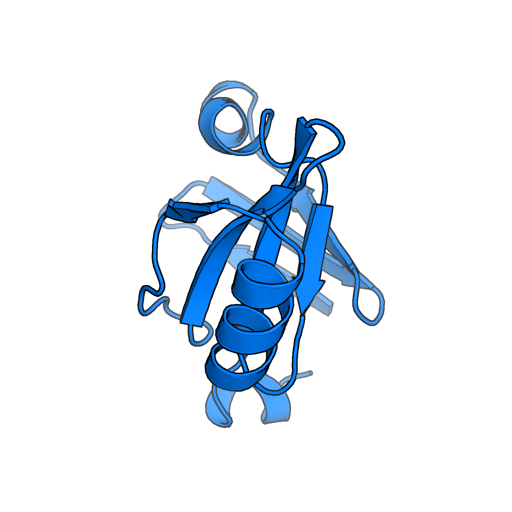tion (Rg) is the root-mean-square distance of Cα atoms from their centroid — a single number for overall size and compactness. A globular domain of N residues has Rg ≈ 2.2·N^0.38 Å; an extended or disordered chain has a much larger Rg. The Cα contact count is the number of residue pairs whose Cα atoms are within 8 Å and are more than four positions apart in sequence — a standard proxy for tertiary packing density. The bounding box is the smallest axis-aligned box enclosing all Cα atoms.

InterPro / GO / CATH / organism. The annotation block draws on four external resources. InterPro: which protein families and domains the sequence belongs to. GO: standardized terms for what the protein does, what process it participates in, and where in the cell it acts. CATH: which structural fold it has in the CATH hierarchy. Organism: the species of origin.

mmCIF coordinates. The mmCIF block holds the 3D Cartesian coordinates of each backbone atom (N, Cα, C, O) in ångströms. mmCIF is the PDB's canonical archive format — a tagged-loop text representation of the atomic model.

pLDDT. pLDDT is the predicted lDDT-Cα score: AlphaFold's confidence that the local environment of each residue (all inter-atomic distances within 15 Å) is correctly placed. It is a per-residue number between 0 and 100, with higher meaning more reliable.

Backbone torsions (φ/ψ). φ (phi) and ψ (psi) are the two rotatable backbone dihedrals per residue: φ is the C(i-1)–N–Cα–C torsion, ψ is the N–Cα–C–N(i+1) torsion, both in degrees on (−180°, 180°]. α-helical residues cluster near (−60°, −45°); β-strand residues near (−120°, +130°). A Ramachandran plot is simply a scatter of (φ, ψ) for every residue.

B-factor. For experimental (PDB) structures, the B-factor (temperature factor) quantifies the positional spread of each atom in the crystal — a combination of thermal vibration and static disorder — in units of Å². High B-factors mark flexible loops or poorly resolved regions; low B-factors mark the rigid, well-ordered core.

Secondary structure (3-state, P-SEA). SS3 is a coarse helix/strand/coil call (letters a/b/c) made by the P-SEA algorithm from inter-Cα distances and dihedrals. It is less detailed than DSSP but needs only Cα positions.

Predicted aligned error. Predicted aligned error is AlphaFold's pairwise confidence. Unlike pLDDT (per-residue), PAE is per-residue-pair and captures whether two parts of the structure are correctly placed relative to each other. Units are ångströms of expected positional error.

Solvent-accessible surface area. Solvent-accessible surface area (SASA) is the area in Å² traced out by the centre of a 1.4 Å probe sphere (a water molecule) rolled over the protein's van der Waals surface (Shrake–Rupley / Lee–Richards construction). Buried residues have near-zero SASA; fully exposed residues can exceed 200 Å². The total SASA scales roughly with the number of surface residues.

Secondary structure (8-state, DSSP). The SS8 string is DSSP's per-residue secondary-structure call. α-helix (H) means an i→i+4 H-bond ladder; β-strand (E) means the residue participates in a β-sheet; 3₁₀ (G) and π (I) are tighter and wider helices; T/S are turns/bends; '-' is loop.

Rendered structure images. Structure images are PyMOL renders from six orthogonal camera directions. Cartoon representation draws helices as coils and strands as arrows; sticks shows the backbone as bonds; surface shows the solvent-excluded envelope. Rainbow coloring maps sequence position to hue (blue→red, N→C); chain coloring assigns a distinct color per polypeptide.

Sequence. The amino-acid sequence is the protein's primary structure: the linear order of residues from the N-terminus to the C-terminus, written in one-letter code. Everything else here — the 3D coordinates, the secondary structure, the domain annotations — is ultimately a consequence of this string.

Contact-map, Ramachandran, and PAE plots. Three diagnostic plots accompany the record. The Cα contact map visualizes the tertiary structure as a 2D adjacency matrix (8 Å cutoff, sequence-local contacts suppressed). The Ramachandran plot shows the distribution of backbone (φ, ψ) torsions, with points in the α and β basins reflecting secondary structure content. The PAE plot shows AlphaFold's inter-residue confidence as a color matrix.